Protein AF-A0A8J4E6J6-F1 (afdb_monomer_lite)

Structure (mmCIF, N/CA/C/O backbone):
data_AF-A0A8J4E6J6-F1
#
_entry.id   AF-A0A8J4E6J6-F1
#
loop_
_atom_site.group_PDB
_atom_site.id
_atom_site.type_symbol
_atom_site.label_atom_id
_atom_site.label_alt_id
_atom_site.label_comp_id
_atom_site.label_asym_id
_atom_site.label_entity_id
_atom_site.label_seq_id
_atom_site.pdbx_PDB_ins_code
_atom_site.Cartn_x
_atom_site.Cartn_y
_atom_site.Cartn_z
_atom_site.occupancy
_atom_site.B_iso_or_equiv
_atom_site.auth_seq_id
_atom_site.auth_comp_id
_atom_site.auth_asym_id
_atom_site.auth_atom_id
_atom_site.pdbx_PDB_model_num
ATOM 1 N N . MET A 1 1 ? -1.055 24.028 8.663 1.00 36.81 1 MET A N 1
ATOM 2 C CA . MET A 1 1 ? -2.357 23.350 8.507 1.00 36.81 1 MET A CA 1
ATOM 3 C C . MET A 1 1 ? -2.163 22.260 7.472 1.00 36.81 1 MET A C 1
ATOM 5 O O . MET A 1 1 ? -1.982 22.597 6.313 1.00 36.81 1 MET A O 1
ATOM 9 N N . SER A 1 2 ? -2.103 20.995 7.884 1.00 36.72 2 SER A N 1
ATOM 10 C CA . SER A 1 2 ? -1.998 19.867 6.953 1.00 3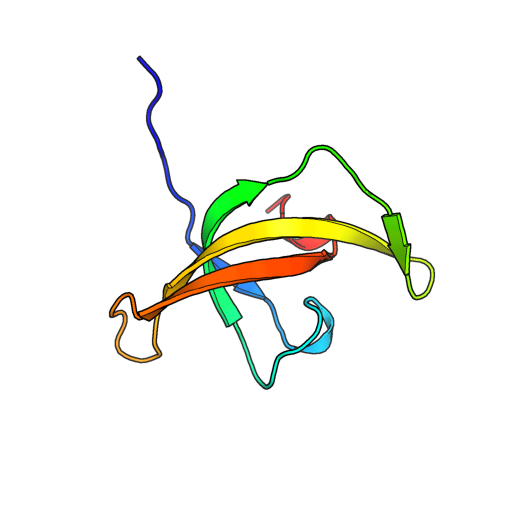6.72 2 SER A CA 1
ATOM 11 C C . SER A 1 2 ? -3.305 19.099 7.041 1.00 36.72 2 SER A C 1
ATOM 13 O O . SER A 1 2 ? -3.560 18.434 8.041 1.00 36.72 2 SER A O 1
ATOM 15 N N . THR A 1 3 ? -4.170 19.256 6.044 1.00 41.19 3 THR A N 1
ATOM 16 C CA . THR A 1 3 ? -5.375 18.437 5.936 1.00 41.19 3 THR A CA 1
ATOM 17 C C . THR A 1 3 ? -4.922 17.024 5.597 1.00 41.19 3 THR A C 1
ATOM 19 O O . THR A 1 3 ? -4.457 16.771 4.489 1.00 41.19 3 THR A O 1
ATOM 22 N N . VAL A 1 4 ? -5.007 16.110 6.561 1.00 50.62 4 VAL A N 1
ATOM 23 C CA . VAL A 1 4 ? -4.824 14.682 6.301 1.00 50.62 4 VAL A CA 1
ATOM 24 C C . VAL A 1 4 ? -6.088 14.206 5.591 1.00 50.62 4 VAL A C 1
ATOM 26 O O . VAL A 1 4 ? -7.065 13.827 6.229 1.00 50.62 4 VAL A O 1
ATOM 29 N N . VAL A 1 5 ? -6.110 14.292 4.263 1.00 57.22 5 VAL A N 1
ATOM 30 C CA . VAL A 1 5 ? -7.122 13.592 3.470 1.00 57.22 5 VAL A CA 1
ATOM 31 C C . VAL A 1 5 ? -6.594 12.174 3.280 1.00 57.22 5 VAL A C 1
ATOM 33 O O . VAL A 1 5 ? -5.886 11.893 2.320 1.00 57.22 5 VAL A O 1
ATOM 36 N N . SER A 1 6 ? -6.845 11.289 4.248 1.00 71.88 6 SER A N 1
ATOM 37 C CA . SER A 1 6 ? -6.500 9.872 4.115 1.00 71.88 6 SER A CA 1
ATOM 38 C C . SER A 1 6 ? -7.373 9.254 3.016 1.00 71.88 6 SER A C 1
ATOM 40 O O . SER A 1 6 ? -8.534 8.914 3.249 1.00 71.88 6 SER A O 1
ATOM 42 N N . GLN A 1 7 ? -6.845 9.163 1.797 1.00 86.12 7 GLN A N 1
ATOM 43 C CA . GLN A 1 7 ? -7.549 8.592 0.649 1.00 86.12 7 GLN A CA 1
ATOM 44 C C . GLN A 1 7 ? -7.701 7.080 0.827 1.0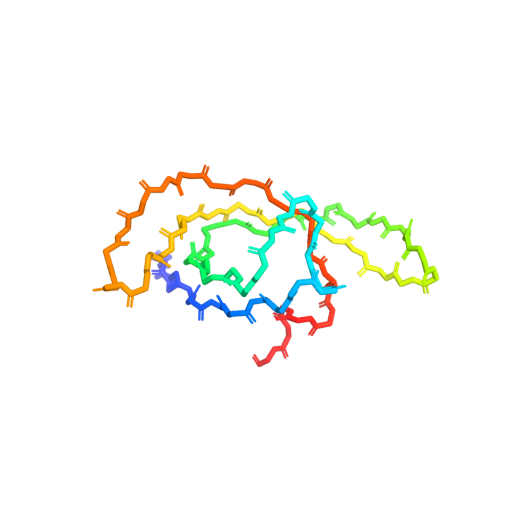0 86.12 7 GLN A C 1
ATOM 46 O O . GLN A 1 7 ? -6.750 6.390 1.194 1.00 86.12 7 GLN A O 1
ATOM 51 N N . THR A 1 8 ? -8.902 6.555 0.575 1.00 90.75 8 THR A N 1
ATOM 52 C CA . THR A 1 8 ? -9.119 5.103 0.524 1.00 90.75 8 THR A CA 1
ATOM 53 C C . THR A 1 8 ? -8.930 4.627 -0.905 1.00 90.75 8 THR A C 1
ATOM 55 O O . THR A 1 8 ? -9.664 5.051 -1.795 1.00 90.75 8 THR A O 1
ATOM 58 N N . LEU A 1 9 ? -7.943 3.761 -1.112 1.00 91.94 9 LEU A N 1
ATOM 59 C CA . LEU A 1 9 ? -7.648 3.126 -2.390 1.00 91.94 9 LEU A CA 1
ATOM 60 C C . LEU A 1 9 ? -8.026 1.650 -2.340 1.00 91.94 9 LEU A C 1
ATOM 62 O O . LEU A 1 9 ? -8.025 1.031 -1.273 1.00 91.94 9 LEU A O 1
ATOM 66 N N . ILE A 1 10 ? -8.370 1.099 -3.500 1.00 93.31 10 ILE A N 1
ATOM 67 C CA . ILE A 1 10 ? -8.629 -0.328 -3.669 1.00 93.31 10 ILE A CA 1
ATOM 68 C C . ILE A 1 10 ? -7.545 -0.869 -4.589 1.00 93.31 10 ILE A C 1
ATOM 70 O O . ILE A 1 10 ? -7.487 -0.477 -5.748 1.00 93.31 10 ILE A O 1
ATOM 74 N N . PHE A 1 11 ? -6.712 -1.763 -4.073 1.00 92.19 11 PHE A N 1
ATOM 75 C CA . PHE A 1 11 ? -5.688 -2.456 -4.844 1.00 92.19 11 PHE A CA 1
ATOM 76 C C . PHE A 1 11 ? -6.193 -3.857 -5.178 1.00 92.19 11 PHE A C 1
ATOM 78 O O . PHE A 1 11 ? -6.619 -4.591 -4.279 1.00 92.19 11 PHE A O 1
ATOM 85 N N . ALA A 1 12 ? -6.179 -4.231 -6.457 1.00 90.75 12 ALA A N 1
ATOM 86 C CA . ALA A 1 12 ? -6.446 -5.611 -6.835 1.00 90.75 12 ALA A CA 1
ATOM 87 C C . ALA A 1 12 ? -5.248 -6.492 -6.453 1.00 90.75 12 ALA A C 1
ATOM 89 O O . ALA A 1 12 ? -4.124 -6.008 -6.368 1.00 90.75 12 ALA A O 1
ATOM 90 N N . GLU A 1 13 ? -5.479 -7.789 -6.239 1.00 89.88 13 GLU A N 1
ATOM 91 C CA . GLU A 1 13 ? -4.432 -8.760 -5.875 1.00 89.88 13 GLU A CA 1
ATOM 92 C C . GLU A 1 13 ? -3.122 -8.662 -6.694 1.00 89.88 13 GLU A C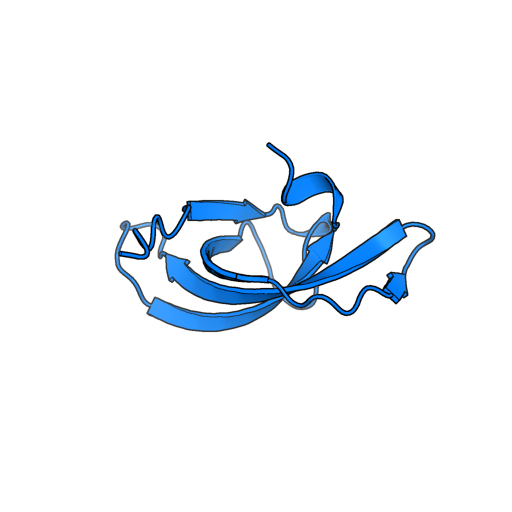 1
ATOM 94 O O . GLU A 1 13 ? -2.063 -8.666 -6.073 1.00 89.88 13 GLU A O 1
ATOM 99 N N . PRO A 1 14 ? -3.121 -8.505 -8.036 1.00 89.44 14 PRO A N 1
ATOM 100 C CA . PRO A 1 14 ? -1.868 -8.380 -8.798 1.00 89.44 14 PRO A CA 1
ATOM 101 C C . PRO A 1 14 ? -1.135 -7.037 -8.617 1.00 89.44 14 PRO A C 1
ATOM 103 O O . PRO A 1 14 ? -0.004 -6.877 -9.093 1.00 89.44 14 PRO A O 1
ATOM 106 N N . ASP A 1 15 ? -1.765 -6.072 -7.951 1.00 89.69 15 ASP A N 1
ATOM 107 C CA . ASP A 1 15 ? -1.275 -4.702 -7.810 1.00 89.69 15 ASP A CA 1
ATOM 108 C C . ASP A 1 15 ? -0.725 -4.407 -6.411 1.00 89.69 15 ASP A C 1
ATOM 110 O O . ASP A 1 15 ? -0.220 -3.306 -6.167 1.00 89.69 15 ASP A O 1
ATOM 114 N N . TYR A 1 16 ? -0.768 -5.390 -5.504 1.00 90.31 16 TYR A N 1
ATOM 115 C CA . TYR A 1 16 ? -0.095 -5.336 -4.210 1.00 90.31 16 TYR A CA 1
ATOM 116 C C . TYR A 1 16 ? 0.542 -6.681 -3.827 1.00 90.31 16 TYR A C 1
ATOM 118 O O . TYR A 1 16 ? 0.081 -7.749 -4.212 1.00 90.31 16 TYR A O 1
ATOM 126 N N . MET A 1 17 ? 1.631 -6.651 -3.059 1.00 89.06 17 MET A N 1
ATOM 127 C CA . MET A 1 17 ? 2.324 -7.877 -2.645 1.00 89.06 17 MET A CA 1
ATOM 128 C C . MET A 1 17 ? 1.753 -8.469 -1.349 1.00 89.06 17 MET A C 1
ATOM 130 O O . MET A 1 17 ? 1.422 -7.737 -0.415 1.00 89.06 17 MET A O 1
ATOM 134 N N . TYR A 1 18 ? 1.782 -9.805 -1.260 1.00 72.56 18 TYR A N 1
ATOM 135 C CA . TYR A 1 18 ? 1.540 -10.606 -0.047 1.00 72.56 18 TYR A CA 1
ATOM 136 C C . TYR A 1 18 ? 0.122 -10.550 0.548 1.00 72.56 18 TYR A C 1
ATOM 138 O O . TYR A 1 18 ? -0.038 -10.688 1.763 1.00 72.56 18 TYR A O 1
ATOM 146 N N . GLY A 1 19 ? -0.918 -10.412 -0.275 1.00 73.38 19 GLY A N 1
ATOM 147 C CA . GLY A 1 19 ? -2.288 -10.674 0.172 1.00 73.38 19 GLY A CA 1
ATOM 148 C C . GLY A 1 19 ? -3.102 -11.496 -0.810 1.00 73.38 19 GLY A C 1
ATOM 149 O O . GLY A 1 19 ? -2.596 -11.951 -1.832 1.00 73.38 19 GLY A O 1
ATOM 150 N N . ALA A 1 20 ? -4.354 -11.725 -0.429 1.00 77.69 20 ALA A N 1
ATOM 151 C CA . ALA A 1 20 ? -5.335 -12.464 -1.203 1.00 77.69 20 ALA A CA 1
ATOM 152 C C . ALA A 1 20 ? -6.603 -11.612 -1.329 1.00 77.69 20 ALA A C 1
ATOM 154 O O . ALA A 1 20 ? -7.118 -11.104 -0.329 1.00 77.69 20 ALA A O 1
ATOM 155 N N . GLY A 1 21 ? -7.109 -11.464 -2.550 1.00 86.56 21 GLY A N 1
ATOM 156 C CA . GLY A 1 21 ? -8.258 -10.625 -2.876 1.00 86.56 21 GLY A CA 1
ATOM 157 C C . GLY A 1 21 ? -7.962 -9.123 -2.868 1.00 86.56 21 GLY A C 1
ATOM 158 O O . GLY A 1 21 ? -6.830 -8.683 -2.679 1.00 86.56 21 GLY A O 1
ATOM 159 N N . ASN A 1 22 ? -9.001 -8.317 -3.094 1.00 91.00 22 ASN A N 1
ATOM 160 C CA . ASN A 1 22 ? -8.874 -6.860 -3.161 1.00 91.00 22 ASN A CA 1
ATOM 161 C C . ASN A 1 22 ? -8.573 -6.264 -1.783 1.00 91.00 22 ASN A C 1
ATOM 163 O O . ASN A 1 22 ? -9.334 -6.464 -0.834 1.00 91.00 22 ASN A O 1
ATOM 167 N N . LEU A 1 23 ? -7.528 -5.446 -1.706 1.00 92.06 23 LEU A N 1
ATOM 168 C CA . LEU A 1 23 ? -7.168 -4.704 -0.508 1.00 92.06 23 LEU A CA 1
ATOM 169 C C . LEU A 1 23 ? -7.774 -3.302 -0.569 1.00 92.06 23 LEU A C 1
ATOM 171 O O . LEU A 1 23 ? -7.407 -2.498 -1.422 1.00 92.06 23 LEU A O 1
ATOM 175 N N . ARG A 1 24 ? -8.672 -2.980 0.365 1.00 94.00 24 ARG A N 1
ATOM 176 C CA . ARG A 1 24 ? -9.120 -1.599 0.584 1.00 94.00 24 ARG A CA 1
ATOM 177 C C . ARG A 1 24 ? -8.260 -0.988 1.675 1.00 94.00 24 ARG A C 1
ATOM 179 O O . ARG A 1 24 ? -8.297 -1.449 2.811 1.00 94.00 24 ARG A O 1
ATOM 186 N N . LEU A 1 25 ? -7.493 0.039 1.343 1.00 93.31 25 LEU A N 1
ATOM 187 C CA . LEU A 1 25 ? -6.548 0.655 2.263 1.00 93.31 25 LEU A CA 1
ATOM 188 C C . LEU 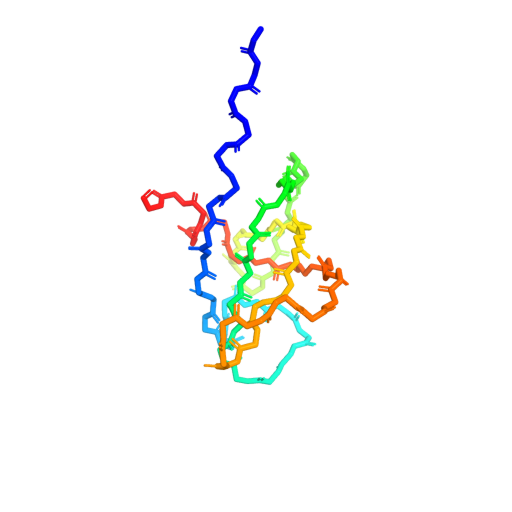A 1 25 ? -6.823 2.148 2.355 1.00 93.31 25 LEU A C 1
ATOM 190 O O . LEU A 1 25 ? -6.755 2.866 1.358 1.00 93.31 25 LEU A O 1
ATOM 194 N N . ARG A 1 26 ? -7.088 2.629 3.567 1.00 94.25 26 ARG A N 1
ATOM 195 C CA . ARG A 1 26 ? -7.040 4.057 3.857 1.00 94.25 26 ARG A CA 1
ATOM 196 C C . ARG A 1 26 ? -5.579 4.450 4.038 1.00 94.25 26 ARG A C 1
ATOM 198 O O . ARG A 1 26 ? -4.988 4.164 5.077 1.00 94.25 26 ARG A O 1
ATOM 205 N N . VAL A 1 27 ? -5.007 5.068 3.010 1.00 92.69 27 VAL A N 1
ATOM 206 C CA . VAL A 1 27 ? -3.586 5.412 2.939 1.00 92.69 27 VAL A CA 1
ATOM 207 C C . VAL A 1 27 ? -3.253 6.505 3.947 1.00 92.69 27 VAL A C 1
ATOM 209 O O . VAL A 1 27 ? -3.894 7.557 3.987 1.00 92.69 27 VAL A O 1
ATOM 212 N N . GLU A 1 28 ? -2.219 6.255 4.745 1.00 92.56 28 GLU A N 1
ATOM 213 C CA . GLU A 1 28 ? -1.688 7.199 5.733 1.00 92.56 28 GLU A CA 1
ATOM 214 C C . GLU A 1 28 ? -0.288 7.679 5.340 1.00 92.56 28 GLU A C 1
ATOM 216 O O . GLU A 1 28 ? 0.039 8.852 5.534 1.00 92.56 28 GLU A O 1
ATOM 221 N N . ARG A 1 29 ? 0.527 6.811 4.721 1.00 90.81 29 ARG A N 1
ATOM 222 C CA . ARG A 1 29 ? 1.857 7.176 4.222 1.00 90.81 29 ARG A CA 1
ATOM 223 C C . ARG A 1 29 ? 2.218 6.429 2.945 1.00 90.81 29 ARG A C 1
ATOM 225 O O . ARG A 1 29 ? 2.079 5.215 2.861 1.00 90.81 29 ARG A O 1
ATOM 232 N N . VAL A 1 30 ? 2.795 7.147 1.987 1.00 92.31 30 VAL A N 1
ATOM 233 C CA . VAL A 1 30 ? 3.470 6.564 0.819 1.00 92.31 30 VAL A CA 1
ATOM 234 C C . VAL A 1 30 ? 4.971 6.768 0.989 1.00 92.31 30 VAL A C 1
ATOM 236 O O . VAL A 1 30 ? 5.431 7.875 1.271 1.00 92.31 30 VAL A O 1
ATOM 239 N N . SER A 1 31 ? 5.749 5.698 0.857 1.00 91.62 31 SER A N 1
ATOM 240 C CA . SER A 1 31 ? 7.208 5.776 0.891 1.00 91.62 31 SER A CA 1
ATOM 241 C C . SER A 1 31 ? 7.742 6.558 -0.311 1.00 91.62 31 SER A C 1
ATOM 243 O O . SER A 1 31 ? 7.262 6.413 -1.430 1.00 91.62 31 SER A O 1
ATOM 245 N N . THR A 1 32 ? 8.798 7.345 -0.115 1.00 89.25 32 THR A N 1
ATOM 246 C CA . THR A 1 32 ? 9.531 7.971 -1.230 1.00 89.25 32 THR A CA 1
ATOM 247 C C . THR A 1 32 ? 10.445 6.977 -1.947 1.00 89.25 32 THR A C 1
ATOM 249 O O . THR A 1 32 ? 10.864 7.217 -3.079 1.00 89.25 32 THR A O 1
ATOM 252 N N . ARG A 1 33 ? 10.752 5.841 -1.305 1.00 91.19 33 ARG A N 1
ATOM 253 C CA . ARG A 1 33 ? 11.599 4.792 -1.869 1.00 91.19 33 ARG A CA 1
ATOM 254 C C . ARG A 1 33 ? 10.784 3.897 -2.796 1.00 91.19 33 ARG A C 1
ATOM 256 O O . ARG A 1 33 ? 9.843 3.238 -2.355 1.00 91.19 33 ARG A O 1
ATOM 263 N N . ARG A 1 34 ? 11.213 3.842 -4.054 1.00 92.88 34 ARG A N 1
ATOM 264 C CA . ARG A 1 34 ? 10.670 2.973 -5.103 1.00 92.88 34 ARG A CA 1
ATOM 265 C C . ARG A 1 34 ? 11.652 1.848 -5.423 1.00 92.88 34 ARG A C 1
ATOM 267 O O . ARG A 1 34 ? 12.856 2.007 -5.212 1.00 92.88 34 ARG A O 1
ATOM 274 N N . PHE A 1 35 ? 11.149 0.729 -5.926 1.00 94.31 35 PHE A N 1
ATOM 275 C CA . PHE A 1 35 ? 11.959 -0.402 -6.384 1.00 94.31 35 PHE A CA 1
ATOM 276 C C . PHE A 1 35 ? 11.303 -1.092 -7.584 1.00 94.31 35 PHE A C 1
ATOM 278 O O . PHE A 1 35 ? 10.116 -0.895 -7.827 1.00 94.31 35 PHE A O 1
ATOM 285 N N . ILE A 1 36 ? 12.079 -1.868 -8.343 1.00 94.62 36 ILE A N 1
ATOM 286 C CA . ILE A 1 36 ? 11.577 -2.597 -9.513 1.00 94.62 36 ILE A CA 1
ATOM 287 C C . ILE A 1 36 ? 11.277 -4.046 -9.133 1.00 94.62 36 ILE A C 1
ATOM 289 O O . ILE A 1 36 ? 12.105 -4.702 -8.500 1.00 94.62 36 ILE A O 1
ATOM 293 N N . HIS A 1 37 ? 10.108 -4.537 -9.534 1.00 91.25 37 HIS A N 1
ATOM 294 C CA . HIS A 1 37 ? 9.705 -5.937 -9.422 1.00 91.25 37 HIS A CA 1
ATOM 295 C C . HIS A 1 37 ? 8.779 -6.282 -10.594 1.00 91.25 37 HIS A C 1
ATOM 297 O O . HIS A 1 37 ? 7.921 -5.476 -10.945 1.00 91.25 37 HIS A O 1
ATOM 303 N N . ASP A 1 38 ? 8.994 -7.436 -11.231 1.00 89.81 38 ASP A N 1
ATOM 304 C CA . ASP A 1 38 ? 8.277 -7.863 -12.445 1.00 89.81 38 ASP A CA 1
ATOM 305 C C . ASP A 1 38 ? 8.229 -6.805 -13.562 1.00 89.81 38 ASP A C 1
ATOM 307 O O . ASP A 1 38 ? 7.205 -6.589 -14.198 1.00 89.81 38 ASP A O 1
ATOM 311 N N . ASN A 1 39 ? 9.365 -6.141 -13.812 1.00 92.69 39 ASN A N 1
ATOM 312 C CA . ASN A 1 39 ? 9.516 -5.039 -14.778 1.00 92.69 39 ASN A CA 1
ATOM 313 C C . ASN A 1 39 ? 8.666 -3.787 -14.495 1.00 92.69 39 ASN A C 1
ATOM 315 O O . ASN A 1 39 ? 8.648 -2.872 -15.315 1.00 92.69 39 ASN A O 1
ATOM 319 N N . ASP A 1 40 ? 8.048 -3.697 -13.319 1.00 93.00 40 ASP A N 1
ATOM 320 C CA . ASP A 1 40 ? 7.241 -2.558 -12.898 1.00 93.00 40 ASP A CA 1
ATOM 321 C C . ASP A 1 40 ? 7.818 -1.845 -11.680 1.00 93.00 40 ASP A C 1
ATOM 323 O O . ASP A 1 40 ? 8.666 -2.369 -10.957 1.00 93.00 40 ASP A O 1
ATOM 327 N N . THR A 1 41 ? 7.365 -0.609 -11.457 1.00 94.62 41 THR A N 1
ATOM 328 C CA . THR A 1 41 ? 7.779 0.199 -10.304 1.00 94.62 41 THR A CA 1
ATOM 329 C C . THR A 1 41 ? 6.817 0.017 -9.141 1.00 94.62 41 THR A C 1
ATOM 331 O O . THR A 1 41 ? 5.627 0.301 -9.254 1.00 94.62 41 THR A O 1
ATOM 334 N N . TRP A 1 42 ? 7.365 -0.365 -7.996 1.00 95.12 42 TRP A N 1
ATOM 335 C CA . TRP A 1 42 ? 6.642 -0.607 -6.757 1.00 95.12 42 TRP A CA 1
ATOM 336 C C . TRP A 1 42 ? 7.075 0.365 -5.668 1.00 95.12 42 TRP A C 1
ATOM 338 O O . TRP A 1 42 ? 8.193 0.895 -5.668 1.00 95.12 42 TRP A O 1
ATOM 348 N N . VAL A 1 43 ? 6.176 0.601 -4.722 1.00 94.69 43 VAL A N 1
ATOM 349 C CA . VAL A 1 43 ? 6.384 1.509 -3.598 1.00 94.69 43 VAL A CA 1
ATOM 350 C C . VAL A 1 43 ? 5.687 0.975 -2.356 1.00 94.69 43 VAL A C 1
ATOM 352 O O . VAL A 1 43 ? 4.603 0.404 -2.430 1.00 94.69 43 VAL A O 1
ATOM 355 N N . MET A 1 44 ? 6.322 1.158 -1.200 1.00 94.62 44 MET A N 1
ATOM 356 C CA . MET A 1 44 ? 5.716 0.787 0.077 1.00 94.62 44 MET A CA 1
ATOM 357 C C . MET A 1 44 ? 4.661 1.812 0.482 1.00 94.62 44 MET A C 1
ATOM 359 O O . MET A 1 44 ? 4.936 3.015 0.506 1.00 94.62 44 MET A O 1
ATOM 363 N N . VAL A 1 45 ? 3.488 1.326 0.859 1.00 93.12 45 VAL A N 1
ATOM 364 C CA . VAL A 1 45 ? 2.364 2.115 1.357 1.00 93.12 45 VAL A CA 1
ATOM 365 C C . VAL A 1 45 ? 1.971 1.591 2.726 1.00 93.12 45 VAL A C 1
ATOM 367 O O . VAL A 1 45 ? 1.935 0.385 2.960 1.00 93.12 45 VAL A O 1
ATOM 370 N N . GLU A 1 46 ? 1.707 2.519 3.633 1.00 93.31 46 GLU A N 1
ATOM 371 C CA . GLU A 1 46 ? 1.237 2.267 4.985 1.00 93.31 46 GLU A CA 1
ATOM 372 C C . GLU A 1 46 ? -0.154 2.873 5.146 1.00 93.31 46 GLU A C 1
ATOM 374 O O . GLU A 1 46 ? -0.420 3.994 4.691 1.00 93.31 46 GLU A O 1
ATOM 379 N N . GLY A 1 47 ? -1.053 2.128 5.774 1.00 93.38 47 GLY A N 1
ATOM 380 C CA . GLY A 1 47 ? -2.402 2.598 6.032 1.00 93.38 47 GLY A CA 1
ATOM 381 C C . GLY A 1 47 ? -3.226 1.606 6.829 1.00 93.38 47 GLY A C 1
ATOM 382 O O . GLY A 1 47 ? -2.746 0.547 7.229 1.00 93.38 47 GLY A O 1
ATOM 383 N N . VAL A 1 48 ? -4.490 1.953 7.036 1.00 94.69 48 VAL A N 1
ATOM 384 C CA . VAL A 1 48 ? -5.448 1.106 7.749 1.00 94.69 48 VAL A CA 1
ATOM 385 C C . VAL A 1 48 ? -6.274 0.325 6.737 1.00 94.69 48 VAL A C 1
ATOM 387 O O . VAL A 1 48 ? -6.904 0.915 5.855 1.00 94.69 48 VAL A O 1
ATOM 390 N N . GLU A 1 49 ? -6.275 -0.999 6.856 1.00 93.88 49 GLU A N 1
ATOM 391 C CA . GLU A 1 49 ? -7.145 -1.865 6.065 1.00 93.88 49 GLU A CA 1
ATOM 392 C C . GLU A 1 49 ? -8.607 -1.582 6.414 1.00 93.88 49 GLU A C 1
ATOM 394 O O . GLU A 1 49 ? -8.988 -1.525 7.586 1.00 93.88 49 GLU A O 1
ATOM 399 N N . ILE A 1 50 ? -9.429 -1.409 5.386 1.00 94.12 50 ILE A N 1
ATOM 400 C CA . ILE A 1 50 ? -10.865 -1.214 5.512 1.00 94.12 50 ILE A CA 1
ATOM 401 C C . ILE A 1 50 ? -11.547 -2.527 5.144 1.00 94.12 50 ILE A C 1
ATOM 403 O O . ILE A 1 50 ? -11.467 -2.996 4.008 1.00 94.12 50 ILE A O 1
ATOM 407 N N . GLY A 1 51 ? -12.233 -3.119 6.118 1.00 91.38 51 GLY A N 1
ATOM 408 C CA . GLY A 1 51 ? -12.981 -4.352 5.940 1.00 91.38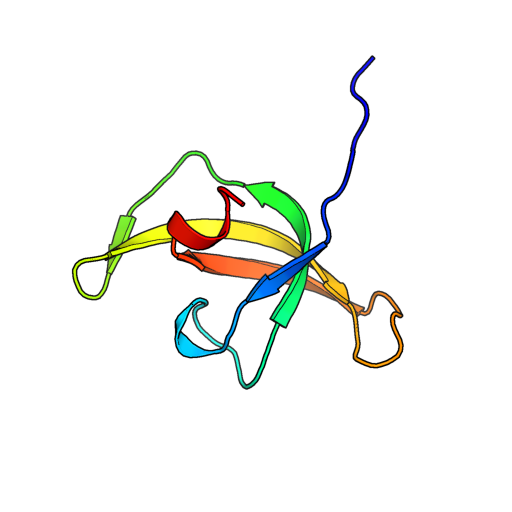 51 GLY A CA 1
ATOM 409 C C . GLY A 1 51 ? -14.097 -4.216 4.905 1.00 91.38 51 GLY A C 1
ATOM 410 O O . GLY A 1 51 ? -14.482 -3.126 4.472 1.00 91.38 51 GLY A O 1
ATOM 411 N N . TRP A 1 52 ? -14.661 -5.352 4.506 1.00 88.06 52 TRP A N 1
ATOM 412 C CA . TRP A 1 52 ? -15.782 -5.379 3.564 1.00 88.06 52 TRP A CA 1
ATOM 413 C C . TRP A 1 52 ? -17.035 -4.664 4.091 1.00 88.06 52 TRP A C 1
ATOM 415 O O . TRP A 1 52 ? -17.830 -4.172 3.296 1.00 88.06 52 TRP A O 1
ATOM 425 N N . ASP A 1 53 ? -17.167 -4.576 5.413 1.00 91.69 53 ASP A N 1
ATOM 426 C CA . ASP A 1 53 ? -18.201 -3.864 6.162 1.00 91.69 53 ASP A CA 1
ATOM 427 C C . ASP A 1 53 ? -17.903 -2.364 6.339 1.00 91.69 53 ASP A C 1
ATOM 429 O O . ASP A 1 53 ? -18.670 -1.649 6.978 1.00 91.69 53 ASP A O 1
ATOM 433 N N . GLY A 1 54 ? -16.786 -1.877 5.789 1.00 90.12 54 GLY A N 1
ATOM 434 C CA . GLY A 1 54 ? -16.344 -0.490 5.920 1.00 90.12 54 GLY A CA 1
ATOM 435 C C . GLY A 1 54 ? -15.656 -0.177 7.251 1.00 90.12 54 GLY A C 1
ATOM 436 O O . GLY A 1 54 ? -15.231 0.960 7.457 1.00 90.12 54 GLY A O 1
ATOM 437 N N . ALA A 1 55 ? -15.516 -1.156 8.149 1.00 92.38 55 ALA A N 1
ATOM 438 C CA . ALA A 1 55 ? -14.854 -0.955 9.429 1.00 92.38 55 ALA A CA 1
ATOM 439 C C . ALA A 1 55 ? -13.322 -1.006 9.274 1.00 92.38 55 ALA A C 1
ATOM 441 O O . ALA A 1 55 ? -12.814 -1.882 8.568 1.00 92.38 55 ALA A O 1
ATOM 442 N N . PRO A 1 56 ? -12.563 -0.119 9.945 1.00 93.50 56 PRO A N 1
ATOM 443 C CA . PRO A 1 56 ? -11.112 -0.242 10.014 1.00 93.50 56 PRO A CA 1
ATOM 444 C C . PRO A 1 56 ? -10.722 -1.541 10.733 1.00 93.50 56 PRO A C 1
ATOM 446 O O . PRO A 1 56 ? -11.353 -1.919 11.722 1.00 93.50 56 PRO A O 1
ATOM 449 N N . ARG A 1 57 ? -9.696 -2.225 10.223 1.00 90.94 57 ARG A N 1
ATOM 450 C CA . ARG A 1 57 ? -9.203 -3.504 10.752 1.00 90.94 57 ARG A CA 1
ATOM 451 C C . ARG A 1 57 ? -7.828 -3.337 11.377 1.00 90.94 57 ARG A C 1
ATOM 453 O O . ARG A 1 57 ? -7.737 -3.062 12.567 1.00 90.94 57 ARG A O 1
ATOM 460 N N . ASP A 1 58 ? -6.789 -3.441 10.562 1.00 89.75 58 ASP A N 1
ATOM 461 C CA . ASP A 1 58 ? -5.401 -3.450 11.005 1.00 89.75 58 ASP A CA 1
ATOM 462 C C . ASP A 1 58 ? -4.566 -2.436 10.229 1.00 89.75 58 ASP A C 1
ATOM 464 O O . ASP A 1 58 ? -4.879 -2.075 9.091 1.00 89.75 58 ASP A O 1
ATOM 468 N N . LEU A 1 59 ? -3.464 -2.004 10.843 1.00 92.19 59 LEU A N 1
ATOM 469 C CA . LEU A 1 59 ? -2.405 -1.299 10.132 1.00 92.19 59 LEU A CA 1
ATOM 470 C C . LEU A 1 59 ? -1.686 -2.280 9.206 1.00 92.19 59 LEU A C 1
ATOM 472 O O . LEU A 1 59 ? -1.209 -3.336 9.628 1.00 92.19 59 LEU A O 1
ATOM 476 N N . ARG A 1 60 ? -1.586 -1.909 7.935 1.00 91.75 60 ARG A N 1
ATOM 477 C CA . ARG A 1 60 ? -0.901 -2.672 6.899 1.00 91.75 60 ARG A CA 1
ATOM 478 C C . ARG A 1 60 ? 0.215 -1.840 6.305 1.00 91.75 60 ARG A C 1
ATOM 480 O O . ARG A 1 60 ? 0.041 -0.661 6.006 1.00 91.75 60 ARG A O 1
ATOM 487 N N . GLN A 1 61 ? 1.339 -2.504 6.075 1.00 92.50 61 GLN A N 1
ATOM 488 C CA . GLN A 1 61 ? 2.409 -2.011 5.230 1.00 92.50 61 GLN A CA 1
ATOM 489 C C . GLN A 1 61 ? 2.557 -2.984 4.059 1.00 92.50 61 GLN A C 1
ATOM 491 O O . GLN A 1 61 ? 2.901 -4.146 4.263 1.00 92.50 61 GLN A O 1
ATOM 496 N N . VAL A 1 62 ? 2.270 -2.519 2.845 1.00 93.31 62 VAL A N 1
ATOM 497 C CA . VAL A 1 62 ? 2.275 -3.341 1.626 1.00 93.31 62 VAL A CA 1
ATOM 498 C C . VAL A 1 62 ? 3.045 -2.644 0.514 1.00 93.31 62 VAL A C 1
ATOM 500 O O . VAL A 1 62 ? 3.103 -1.417 0.462 1.00 93.31 62 VAL A O 1
ATOM 503 N N . ALA A 1 63 ? 3.649 -3.420 -0.381 1.00 94.81 63 ALA A N 1
ATOM 504 C CA . ALA A 1 63 ? 4.151 -2.883 -1.638 1.00 94.81 63 ALA A CA 1
ATOM 505 C C . ALA A 1 63 ? 3.000 -2.839 -2.638 1.00 94.81 63 ALA A C 1
ATOM 507 O O . ALA A 1 63 ? 2.345 -3.860 -2.828 1.00 94.81 63 ALA A O 1
ATOM 508 N N . VAL A 1 64 ? 2.785 -1.696 -3.282 1.00 93.75 64 VAL A N 1
ATOM 509 C CA . VAL A 1 64 ? 1.807 -1.540 -4.366 1.00 93.75 64 VAL A CA 1
ATOM 510 C C . VAL A 1 64 ? 2.496 -1.035 -5.625 1.00 93.75 64 VAL A C 1
ATOM 512 O O . VAL A 1 64 ? 3.560 -0.405 -5.547 1.00 93.75 64 VAL A O 1
ATOM 515 N N . ARG A 1 65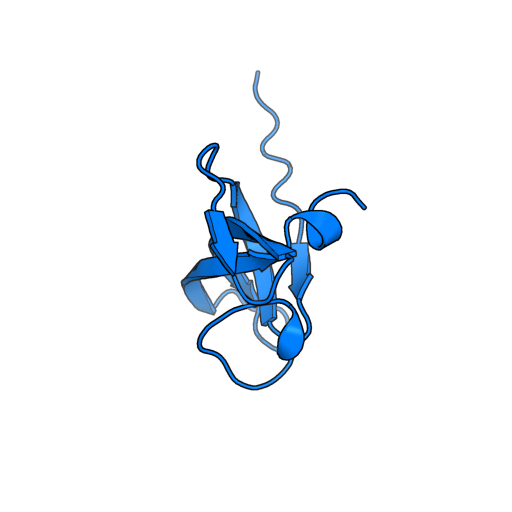 ? 1.891 -1.280 -6.787 1.00 93.50 65 ARG A N 1
ATOM 516 C CA . ARG A 1 65 ? 2.334 -0.671 -8.045 1.00 93.50 65 ARG A CA 1
ATOM 517 C C . ARG A 1 65 ? 2.192 0.847 -7.963 1.00 93.50 65 ARG A C 1
ATOM 519 O O . ARG A 1 65 ? 1.162 1.375 -7.553 1.00 93.50 65 ARG A O 1
ATOM 526 N N . ALA A 1 66 ? 3.233 1.572 -8.364 1.00 91.50 66 ALA A N 1
ATOM 527 C CA . ALA A 1 66 ? 3.248 3.032 -8.287 1.00 91.50 66 ALA A CA 1
ATOM 528 C C . ALA A 1 66 ? 2.203 3.700 -9.205 1.00 91.50 66 ALA A C 1
ATOM 530 O O . ALA A 1 66 ? 1.825 4.840 -8.939 1.00 91.50 66 ALA A O 1
ATOM 531 N N . SER A 1 67 ? 1.734 3.004 -10.250 1.00 90.44 67 SER A N 1
ATOM 532 C CA . SER A 1 67 ? 0.641 3.450 -11.127 1.00 90.44 67 SER A CA 1
ATOM 533 C C . SER A 1 67 ? -0.681 3.632 -10.380 1.00 90.44 67 SER A C 1
ATOM 535 O O . SER A 1 67 ? -1.411 4.573 -10.673 1.00 90.44 67 SER A O 1
ATOM 537 N N . GLU A 1 68 ? -0.945 2.809 -9.361 1.00 88.75 68 GLU A N 1
ATOM 538 C CA . GLU A 1 68 ? -2.220 2.795 -8.627 1.00 88.75 68 GLU A CA 1
ATOM 539 C C . GLU A 1 68 ? -2.358 3.939 -7.614 1.00 88.75 68 GLU A C 1
ATOM 541 O O . GLU A 1 68 ? -3.409 4.121 -7.002 1.00 88.75 68 GLU A O 1
ATOM 546 N N . LEU A 1 69 ? -1.295 4.721 -7.406 1.00 84.12 69 LEU A N 1
ATOM 547 C CA . LEU A 1 69 ? -1.282 5.849 -6.470 1.00 84.12 69 LEU A CA 1
ATOM 548 C C . LEU A 1 69 ? -1.557 7.207 -7.130 1.00 84.12 69 LEU A C 1
ATOM 550 O O . LEU A 1 69 ? -1.595 8.213 -6.427 1.00 84.12 69 LEU A O 1
ATOM 554 N N . GLY A 1 70 ? -1.690 7.254 -8.459 1.00 70.06 70 GLY A N 1
ATOM 555 C CA . GLY A 1 70 ? -1.803 8.488 -9.245 1.00 70.06 70 GLY A CA 1
ATOM 556 C C . GLY A 1 70 ? -3.186 8.773 -9.835 1.00 70.06 70 GLY A C 1
ATOM 557 O O . GLY A 1 70 ? -3.248 9.518 -10.812 1.00 70.06 70 GLY A O 1
ATOM 558 N N . GLY A 1 71 ? -4.247 8.153 -9.303 1.00 50.62 71 GLY A N 1
ATOM 559 C CA . GLY A 1 71 ? -5.634 8.382 -9.734 1.00 50.62 71 GLY A CA 1
ATOM 560 C C . GLY A 1 71 ? -6.137 9.797 -9.475 1.00 50.62 71 GLY A C 1
ATOM 561 O O . GLY A 1 71 ? -5.783 10.363 -8.416 1.00 50.62 71 GLY A O 1
#

Foldseek 3Di:
DDPQPQDWFWAAPVFKPDDDGIWTWRFDDWDPDWDDDPNFIKTWTWGFTQDPVRDTDDIDIIIGGPVRVPD

Secondary structure (DSSP, 8-state):
-------EEEE-GGGBSS-SSPEEEEEEEEEEEEEEETTEEEEEEEEEEEPTTS-EEEEEEEEEEGGGG--

Organism: NCBI:txid175570

Radius of gyration: 12.01 Å; chains: 1; bounding box: 30×36×26 Å

Sequence (71 aa):
MSTVVSQTLIFAEPDYMYGAGNLRLRVERVSTRRFIHDNDTWVMVEGVEIGWDGAPRDLRQVAVRASELGG

pLDDT: mean 86.6, std 13.72, range [36.72, 95.12]